Protein AF-A0A523J6B4-F1 (afdb_monomer_lite)

Structure (mmCIF, N/CA/C/O backbone):
data_AF-A0A523J6B4-F1
#
_entry.id   AF-A0A523J6B4-F1
#
loop_
_atom_site.group_PDB
_atom_site.id
_atom_site.type_symbol
_atom_site.label_atom_id
_atom_site.label_alt_id
_atom_site.label_comp_id
_atom_site.label_asym_id
_atom_site.label_entity_id
_atom_site.label_seq_id
_atom_site.pdbx_PDB_ins_code
_atom_site.Cartn_x
_atom_site.Cartn_y
_atom_site.Cartn_z
_atom_site.occupancy
_atom_site.B_iso_or_equiv
_atom_site.auth_seq_id
_atom_site.auth_comp_id
_atom_site.auth_asym_id
_atom_site.auth_atom_id
_atom_site.pdbx_PDB_model_num
ATOM 1 N N . MET A 1 1 ? 14.052 12.579 -17.302 1.00 56.44 1 MET A N 1
ATOM 2 C CA . MET A 1 1 ? 12.679 12.828 -16.801 1.00 56.44 1 MET A CA 1
ATOM 3 C C . MET A 1 1 ? 11.849 11.530 -16.696 1.00 56.44 1 MET A C 1
ATOM 5 O O . MET A 1 1 ? 10.714 11.502 -17.147 1.00 56.44 1 MET A O 1
ATOM 9 N N . ALA A 1 2 ? 12.355 10.450 -16.084 1.00 54.34 2 ALA A N 1
ATOM 10 C CA . ALA A 1 2 ? 11.596 9.186 -15.983 1.00 54.34 2 ALA A CA 1
ATOM 11 C C . ALA A 1 2 ? 10.504 9.216 -14.887 1.00 54.34 2 ALA A C 1
ATOM 13 O O . ALA A 1 2 ? 9.415 8.677 -15.066 1.00 54.34 2 ALA A O 1
ATOM 14 N N . LEU A 1 3 ? 10.748 9.932 -13.779 1.00 58.22 3 LEU A N 1
ATOM 15 C CA . LEU A 1 3 ? 9.777 10.080 -12.681 1.00 58.22 3 LEU A CA 1
ATOM 16 C C . LEU A 1 3 ? 8.508 10.841 -13.097 1.00 58.22 3 LEU A C 1
ATOM 18 O O . LEU A 1 3 ? 7.413 10.514 -12.646 1.00 58.22 3 LEU A O 1
ATOM 22 N N . LEU A 1 4 ? 8.634 11.831 -13.988 1.00 65.69 4 LEU A N 1
ATOM 23 C CA . LEU A 1 4 ? 7.489 12.608 -14.472 1.00 65.69 4 LEU A CA 1
ATOM 24 C C . LEU A 1 4 ? 6.590 11.781 -15.404 1.00 65.69 4 LEU A C 1
ATOM 26 O O . LEU A 1 4 ? 5.369 11.916 -15.325 1.00 65.69 4 LEU A O 1
ATOM 30 N N . ALA A 1 5 ? 7.172 10.888 -16.214 1.00 66.75 5 ALA A N 1
ATOM 31 C CA . ALA A 1 5 ? 6.434 10.015 -17.130 1.00 66.75 5 ALA A CA 1
ATOM 32 C C . ALA A 1 5 ? 5.564 8.980 -16.386 1.00 66.75 5 ALA A C 1
ATOM 34 O O . ALA A 1 5 ? 4.418 8.737 -16.765 1.00 66.75 5 ALA A O 1
ATOM 35 N N . SER A 1 6 ? 6.056 8.446 -15.261 1.00 73.12 6 SER A N 1
ATOM 36 C CA . SER A 1 6 ? 5.317 7.475 -14.433 1.00 73.12 6 SER A CA 1
ATOM 37 C C . SER A 1 6 ? 4.427 8.078 -13.346 1.00 73.12 6 SER A C 1
ATOM 39 O O . SER A 1 6 ? 3.645 7.348 -12.730 1.00 73.12 6 SER A O 1
ATOM 41 N N . ARG A 1 7 ? 4.479 9.398 -13.119 1.00 82.81 7 ARG A N 1
ATOM 42 C CA . ARG A 1 7 ? 3.754 10.064 -12.022 1.00 82.81 7 ARG A CA 1
ATOM 43 C C . ARG A 1 7 ? 2.262 9.740 -12.017 1.00 82.81 7 ARG A C 1
ATOM 45 O O . ARG A 1 7 ? 1.708 9.473 -10.958 1.00 82.81 7 ARG A O 1
ATOM 52 N N . ARG A 1 8 ? 1.611 9.727 -13.188 1.00 87.12 8 ARG A N 1
ATOM 53 C CA . ARG A 1 8 ? 0.169 9.435 -13.289 1.00 87.12 8 ARG A CA 1
ATOM 54 C C . ARG A 1 8 ? -0.155 8.003 -12.855 1.00 87.12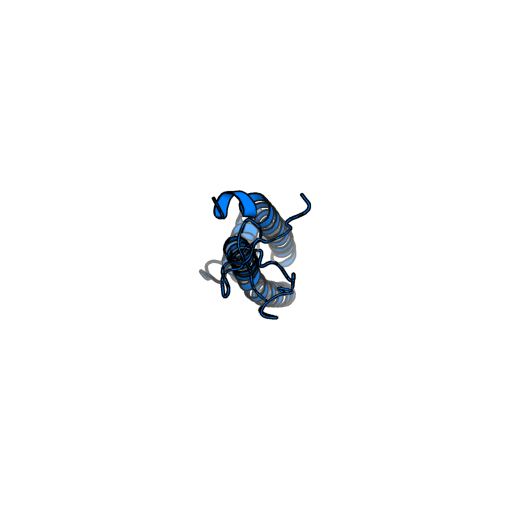 8 ARG A C 1
ATOM 56 O O . ARG A 1 8 ? -1.121 7.808 -12.130 1.00 87.12 8 ARG A O 1
ATOM 63 N N . LYS A 1 9 ? 0.650 7.019 -13.272 1.00 86.06 9 LYS A N 1
ATOM 64 C CA . LYS A 1 9 ? 0.442 5.598 -12.938 1.00 86.06 9 LYS A CA 1
ATOM 65 C C . LYS A 1 9 ? 0.594 5.368 -11.432 1.00 86.06 9 LYS A C 1
ATOM 67 O O . LYS A 1 9 ? -0.276 4.763 -10.817 1.00 86.06 9 LYS A O 1
ATOM 72 N N . ILE A 1 10 ? 1.656 5.923 -10.844 1.00 88.12 10 ILE A N 1
ATOM 73 C CA . ILE A 1 10 ?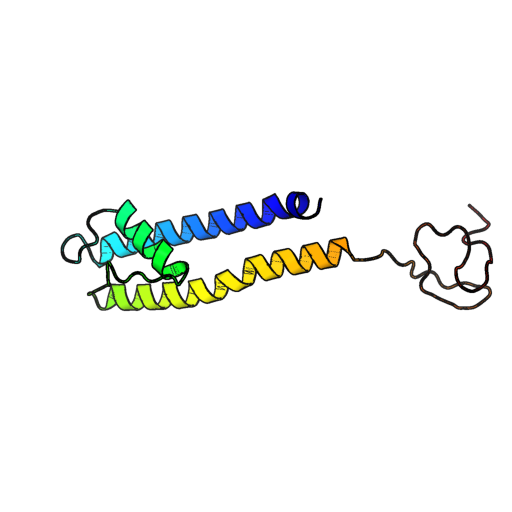 1.926 5.836 -9.402 1.00 88.12 10 ILE A CA 1
ATOM 74 C C . ILE A 1 10 ? 0.833 6.552 -8.604 1.00 88.12 10 ILE A C 1
ATOM 76 O O . ILE A 1 10 ? 0.334 6.006 -7.629 1.00 88.12 10 ILE A O 1
ATOM 80 N N . PHE A 1 11 ? 0.423 7.749 -9.030 1.00 90.50 11 PHE A N 1
ATOM 81 C CA . PHE A 1 11 ? -0.630 8.505 -8.354 1.00 90.50 11 PHE A CA 1
ATOM 82 C C . PHE A 1 11 ? -1.969 7.758 -8.347 1.00 90.50 11 PHE A C 1
ATOM 84 O O . PHE A 1 11 ? -2.594 7.650 -7.297 1.00 90.50 11 PHE A O 1
ATOM 91 N N . ILE A 1 12 ? -2.383 7.200 -9.492 1.00 91.62 12 ILE A N 1
ATOM 92 C CA . ILE A 1 12 ? -3.604 6.386 -9.581 1.00 91.62 12 ILE A CA 1
ATOM 93 C C . ILE A 1 12 ? -3.506 5.187 -8.635 1.00 91.62 12 ILE A C 1
ATOM 95 O O . ILE A 1 12 ? -4.424 4.961 -7.858 1.00 91.62 12 ILE A O 1
ATOM 99 N N . PHE A 1 13 ? -2.379 4.471 -8.646 1.00 91.00 13 PHE A N 1
ATOM 100 C CA . PHE A 1 13 ? -2.156 3.333 -7.758 1.00 91.00 13 PHE A CA 1
ATOM 101 C C . PHE A 1 13 ? -2.255 3.714 -6.272 1.00 91.00 13 PHE A C 1
ATOM 103 O O . PHE A 1 13 ? -2.981 3.065 -5.523 1.00 91.00 13 PHE A O 1
ATOM 110 N N . LEU A 1 14 ? -1.589 4.794 -5.847 1.00 90.81 14 LEU A N 1
ATOM 111 C CA . LEU A 1 14 ? -1.657 5.275 -4.463 1.00 90.81 14 LEU A CA 1
ATOM 112 C C . LEU A 1 14 ? -3.084 5.671 -4.064 1.00 90.81 14 LEU A C 1
ATOM 114 O O . LEU A 1 14 ? -3.501 5.394 -2.943 1.00 90.81 14 LEU A O 1
ATOM 118 N N . LEU A 1 15 ? -3.850 6.272 -4.977 1.00 93.44 15 LEU A N 1
ATOM 119 C CA . LEU A 1 15 ? -5.251 6.621 -4.742 1.00 93.44 15 LEU A CA 1
ATOM 120 C C . LEU A 1 15 ? -6.127 5.366 -4.606 1.00 93.44 15 LEU A C 1
ATOM 122 O O . LEU A 1 15 ? -6.965 5.293 -3.706 1.00 93.44 15 LEU A O 1
ATOM 126 N N . THR A 1 16 ? -5.913 4.346 -5.440 1.00 92.31 16 THR A N 1
ATOM 127 C CA . THR A 1 16 ? -6.598 3.049 -5.317 1.00 92.31 16 THR A CA 1
ATOM 128 C C . THR A 1 16 ? -6.287 2.376 -3.979 1.00 92.31 16 THR A C 1
ATOM 130 O O . THR A 1 16 ? -7.193 1.887 -3.312 1.00 92.31 16 THR A O 1
ATOM 133 N N . VAL A 1 17 ? -5.029 2.401 -3.539 1.00 92.44 17 VAL A N 1
ATOM 134 C CA . VAL A 1 17 ? -4.641 1.869 -2.224 1.00 92.44 17 VAL A CA 1
ATOM 135 C C . VAL A 1 17 ? -5.301 2.661 -1.097 1.00 92.44 17 VAL A C 1
ATOM 137 O O . VAL A 1 17 ? -5.885 2.069 -0.195 1.00 92.44 17 VAL A O 1
ATOM 140 N N . LEU A 1 18 ? -5.268 3.993 -1.160 1.00 93.69 18 LEU A N 1
ATOM 141 C CA . LEU A 1 18 ? -5.871 4.848 -0.140 1.00 93.69 18 LEU A CA 1
ATOM 142 C C . LEU A 1 18 ? -7.379 4.601 -0.010 1.00 93.69 18 LEU A C 1
ATOM 144 O O . LEU A 1 18 ? -7.881 4.439 1.097 1.00 93.69 18 LEU A O 1
ATOM 148 N N . THR A 1 19 ? -8.096 4.532 -1.132 1.00 94.94 19 THR A N 1
ATOM 149 C CA . THR A 1 19 ? -9.541 4.246 -1.139 1.00 94.94 19 THR A CA 1
ATOM 150 C C . THR A 1 19 ? -9.852 2.861 -0.576 1.00 94.94 19 THR A C 1
ATOM 152 O O . THR A 1 19 ? -10.754 2.737 0.250 1.00 94.94 19 THR A O 1
ATOM 155 N N . LEU A 1 20 ? -9.071 1.838 -0.937 1.00 94.00 20 LEU A N 1
ATOM 156 C CA . LEU A 1 20 ? -9.204 0.490 -0.382 1.00 94.00 20 LEU A CA 1
ATOM 157 C C . LEU A 1 20 ? -9.014 0.477 1.141 1.00 94.00 20 LEU A C 1
ATOM 159 O O . LEU A 1 20 ? -9.824 -0.101 1.863 1.00 94.00 20 LEU A O 1
ATOM 163 N N . VAL A 1 21 ? -7.970 1.140 1.639 1.00 94.31 21 VAL A N 1
ATOM 164 C CA . VAL A 1 21 ? -7.673 1.198 3.075 1.00 94.31 21 VAL A CA 1
ATOM 165 C C . VAL A 1 21 ? -8.740 1.981 3.841 1.00 94.31 21 VAL A C 1
ATOM 167 O O . VAL A 1 21 ? -9.105 1.581 4.944 1.00 94.31 21 VAL A O 1
ATOM 170 N N . VAL A 1 22 ? -9.293 3.048 3.256 1.00 95.56 22 VAL A N 1
ATOM 171 C CA . VAL A 1 22 ? -10.428 3.774 3.844 1.00 95.56 22 VAL A CA 1
ATOM 172 C C . VAL A 1 22 ? -11.640 2.855 3.986 1.00 95.56 22 VAL A C 1
ATOM 174 O O . VAL A 1 22 ? -12.209 2.779 5.070 1.00 95.56 22 VAL A O 1
ATOM 177 N N . ILE A 1 23 ? -11.993 2.102 2.939 1.00 95.62 23 ILE A N 1
ATOM 178 C CA . ILE A 1 23 ? -13.120 1.156 2.972 1.00 95.62 23 ILE A CA 1
ATOM 179 C C . ILE A 1 23 ? -12.904 0.084 4.050 1.00 95.62 23 ILE A C 1
ATOM 181 O O . ILE A 1 23 ? -13.801 -0.171 4.853 1.00 95.62 23 ILE A O 1
ATOM 185 N N . LEU A 1 24 ? -11.714 -0.521 4.103 1.00 94.06 24 LEU A N 1
ATOM 186 C CA . LEU A 1 24 ? -11.389 -1.572 5.073 1.00 94.06 24 LEU A CA 1
ATOM 187 C C . LEU A 1 24 ? -11.334 -1.034 6.511 1.00 94.06 24 LEU A C 1
ATOM 189 O O . LEU A 1 24 ? -11.822 -1.689 7.428 1.00 94.06 24 LEU A O 1
ATOM 193 N N . GLY A 1 25 ? -10.806 0.174 6.715 1.00 93.88 25 GLY A N 1
ATOM 194 C CA . GLY A 1 25 ? -10.810 0.850 8.012 1.00 93.88 25 GLY A CA 1
ATOM 195 C C . GLY A 1 25 ? -12.218 1.213 8.486 1.00 93.88 25 GLY A C 1
ATOM 196 O O . GLY A 1 25 ? -12.546 1.002 9.651 1.00 93.88 25 GLY A O 1
ATOM 197 N N . SER A 1 26 ? -13.084 1.691 7.588 1.00 94.25 26 SER A N 1
ATOM 198 C CA . SER A 1 26 ? -14.502 1.919 7.888 1.00 94.25 26 SER A CA 1
ATOM 199 C C . SER A 1 26 ? -15.242 0.618 8.208 1.00 94.25 26 SER A C 1
ATOM 201 O O . SER A 1 26 ? -16.060 0.599 9.122 1.00 94.25 26 SER A O 1
ATOM 203 N N . LEU A 1 27 ? -14.942 -0.479 7.508 1.00 94.25 27 LEU A N 1
ATOM 204 C CA . LEU A 1 27 ? -15.513 -1.792 7.817 1.00 94.25 27 LEU A CA 1
ATOM 205 C C . LEU A 1 27 ? -15.086 -2.273 9.211 1.00 94.25 27 LEU A C 1
ATOM 207 O O . LEU A 1 27 ? -15.915 -2.765 9.969 1.00 94.25 27 LEU A O 1
ATOM 211 N N . MET A 1 28 ? -13.817 -2.077 9.575 1.00 93.69 28 MET A N 1
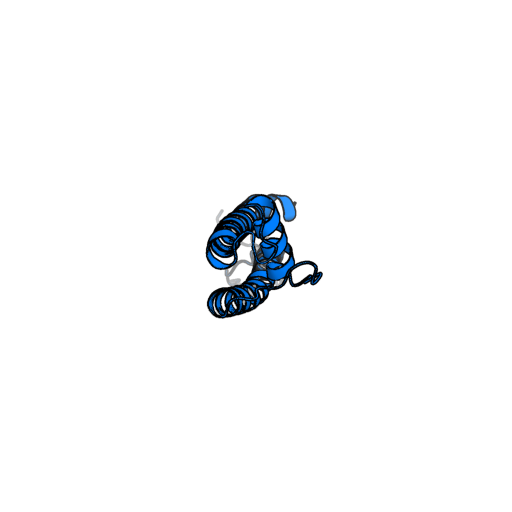ATOM 212 C CA . MET A 1 28 ? -13.306 -2.416 10.906 1.00 93.69 28 MET A CA 1
ATOM 213 C C . MET A 1 28 ? -13.964 -1.610 12.022 1.00 93.69 28 MET A C 1
ATOM 215 O O . MET A 1 28 ? -14.292 -2.184 13.055 1.00 93.69 28 MET A O 1
ATOM 219 N N . TYR A 1 29 ? -14.227 -0.321 11.796 1.00 94.00 29 TYR A N 1
ATOM 220 C CA . TYR A 1 29 ? -15.009 0.495 12.727 1.00 94.00 29 TYR A CA 1
ATOM 221 C C . TYR A 1 29 ? -16.387 -0.123 13.009 1.00 94.00 29 TYR A C 1
ATOM 223 O O . TYR A 1 29 ? -16.811 -0.174 14.157 1.00 94.00 29 TYR A O 1
ATOM 231 N N . LEU A 1 30 ? -17.065 -0.643 11.979 1.00 92.06 30 LEU A N 1
ATOM 232 C CA . LEU A 1 30 ? -18.387 -1.261 12.127 1.00 92.06 30 LEU A CA 1
ATOM 233 C C . LEU A 1 30 ? -18.346 -2.641 12.797 1.00 92.06 30 LEU A C 1
ATOM 235 O O . LEU A 1 30 ? -19.286 -2.999 13.499 1.00 92.06 30 LEU A O 1
ATOM 239 N N . VAL A 1 31 ? -17.295 -3.428 12.551 1.00 92.62 31 VAL A N 1
ATOM 240 C CA . VAL A 1 31 ? -17.174 -4.802 13.068 1.00 92.62 31 VAL A CA 1
ATOM 241 C C . VAL A 1 31 ? -16.677 -4.831 14.513 1.00 92.62 31 VAL A C 1
ATOM 243 O O . VAL A 1 31 ? -17.173 -5.625 15.306 1.00 92.62 31 VAL A O 1
ATOM 246 N N . GLU A 1 32 ? -15.695 -3.996 14.855 1.00 92.12 32 GLU A N 1
ATOM 247 C CA . GLU A 1 32 ? -15.111 -3.947 16.201 1.00 92.12 32 GLU A CA 1
ATOM 248 C C . GLU A 1 32 ? -15.830 -2.945 17.112 1.00 92.12 32 GLU A C 1
ATOM 250 O O . GLU A 1 32 ? -16.012 -3.224 18.295 1.00 92.12 32 GLU A O 1
ATOM 255 N N . GLY A 1 33 ? -16.256 -1.796 16.579 1.00 86.50 33 GLY A N 1
ATOM 256 C CA . GLY A 1 33 ? -16.939 -0.752 17.342 1.00 86.50 33 GLY A CA 1
ATOM 257 C C . GLY A 1 33 ? -16.081 -0.056 18.409 1.00 86.50 33 GLY A C 1
ATOM 258 O O . GLY A 1 33 ? -14.891 -0.327 18.598 1.00 86.50 33 GLY A O 1
ATOM 259 N N . GLU A 1 34 ? -16.722 0.857 19.142 1.00 84.19 34 GLU A N 1
ATOM 260 C CA . GLU A 1 34 ? -16.096 1.634 20.223 1.00 84.19 34 GLU A CA 1
ATOM 261 C C . GLU A 1 34 ? -15.584 0.759 21.374 1.00 84.19 34 GLU A C 1
ATOM 263 O O . GLU A 1 34 ? -14.534 1.061 21.943 1.00 84.19 34 GLU A O 1
ATOM 268 N N . GLU A 1 35 ? -16.274 -0.346 21.678 1.00 81.19 35 GLU A N 1
ATOM 269 C CA . GLU A 1 35 ? -15.933 -1.249 22.789 1.00 81.19 35 GLU A CA 1
ATOM 270 C C . GLU A 1 35 ? -14.531 -1.861 22.655 1.00 81.19 35 GLU A C 1
ATOM 272 O O . GLU A 1 35 ? -13.873 -2.136 23.656 1.00 81.19 35 GLU A O 1
ATOM 277 N N . ASN A 1 36 ? -14.041 -2.014 21.422 1.00 83.00 36 ASN A N 1
ATOM 278 C CA . ASN A 1 36 ? -12.733 -2.596 21.118 1.00 83.00 36 ASN A CA 1
ATOM 279 C C . ASN A 1 36 ? -11.674 -1.539 20.745 1.00 83.00 36 ASN A C 1
ATOM 281 O O . ASN A 1 36 ? -10.622 -1.864 20.192 1.00 83.00 36 ASN A O 1
ATOM 285 N N . GLY A 1 37 ? -11.930 -0.258 21.039 1.00 81.25 37 GLY A N 1
ATOM 286 C CA . GLY A 1 37 ? -10.977 0.838 20.829 1.00 81.25 37 GLY A CA 1
ATOM 287 C C . GLY A 1 37 ? -10.964 1.427 19.415 1.00 81.25 37 GLY A C 1
ATOM 288 O O . GLY A 1 37 ? -10.124 2.282 19.117 1.00 81.25 37 GLY A O 1
ATOM 289 N N . PHE A 1 38 ? -11.896 1.018 18.549 1.00 89.81 38 PHE A N 1
ATOM 290 C CA . PHE A 1 38 ? -12.128 1.619 17.236 1.00 89.81 38 PHE A CA 1
ATOM 291 C C . PHE A 1 38 ? -13.170 2.736 17.381 1.00 89.81 38 PHE A C 1
ATOM 293 O O . PHE A 1 38 ? -14.320 2.584 16.988 1.00 89.81 38 PHE A O 1
ATOM 300 N N . THR A 1 39 ? -12.789 3.866 17.992 1.00 88.19 39 THR A N 1
ATOM 301 C CA . THR A 1 39 ? -13.771 4.879 18.431 1.00 88.19 39 THR A CA 1
ATOM 302 C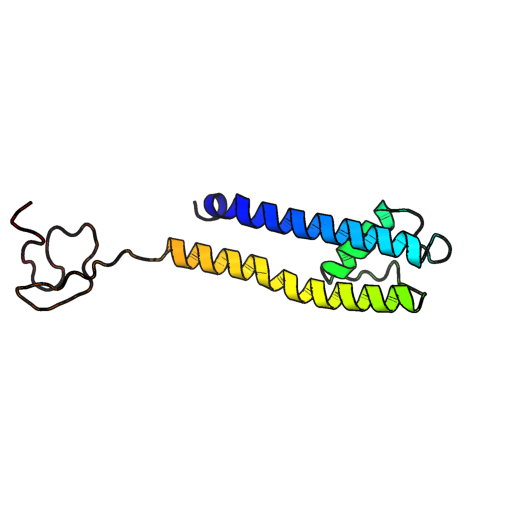 C . THR A 1 39 ? -14.232 5.836 17.342 1.00 88.19 39 THR A C 1
ATOM 304 O O . THR A 1 39 ? -15.254 6.500 17.465 1.00 88.19 39 THR A O 1
ATOM 307 N N . SER A 1 40 ? -13.501 5.915 16.235 1.00 91.38 40 SER A N 1
ATOM 308 C CA . SER A 1 40 ? -13.888 6.755 15.107 1.00 91.38 40 SER A CA 1
ATOM 309 C C . SER A 1 40 ? -13.395 6.182 13.785 1.00 91.38 40 SER A C 1
ATOM 311 O O . SER A 1 40 ? -12.399 5.447 13.729 1.00 91.38 40 SER A O 1
ATOM 313 N N . ILE A 1 41 ? -14.066 6.557 12.692 1.00 91.75 41 ILE A N 1
ATOM 314 C CA . ILE A 1 41 ? -13.668 6.156 11.337 1.00 91.75 41 ILE A CA 1
ATOM 315 C C . ILE 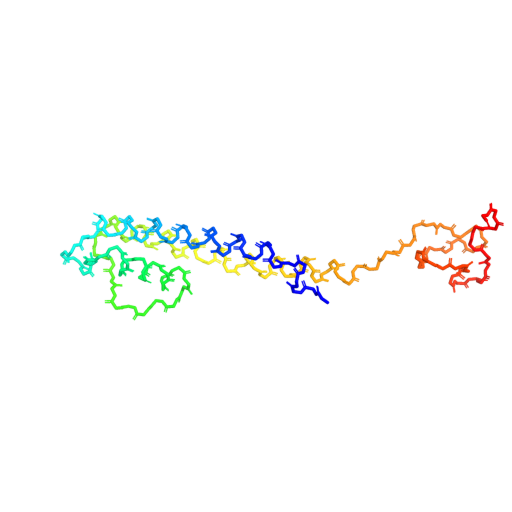A 1 41 ? -12.215 6.570 11.040 1.00 91.75 41 ILE A C 1
ATOM 317 O O . ILE A 1 41 ? -11.444 5.698 10.643 1.00 91.75 41 ILE A O 1
ATOM 321 N N . PRO A 1 42 ? -11.768 7.824 11.279 1.00 92.81 42 PRO A N 1
ATOM 322 C CA . PRO A 1 42 ? -10.389 8.221 10.978 1.00 92.81 42 PRO A CA 1
ATOM 323 C C . PRO A 1 42 ? -9.343 7.405 11.744 1.00 92.81 42 PRO A C 1
ATOM 325 O O . PRO A 1 42 ? -8.302 7.053 11.192 1.00 92.81 42 PRO A O 1
ATOM 328 N N . GLN A 1 43 ? -9.625 7.056 12.999 1.00 92.44 43 GLN A N 1
ATOM 329 C CA . GLN A 1 43 ? -8.720 6.252 13.816 1.00 92.44 43 GLN A CA 1
ATOM 330 C C . GLN A 1 43 ? -8.648 4.793 13.336 1.00 92.44 43 GLN A C 1
ATOM 332 O O . GLN A 1 43 ? -7.579 4.183 13.350 1.00 92.44 43 GLN A O 1
ATOM 337 N N . SER A 1 44 ? -9.771 4.250 12.866 1.00 93.94 44 SER A N 1
ATOM 338 C CA . SER A 1 44 ? -9.854 2.903 12.286 1.00 93.94 44 SER A CA 1
ATOM 339 C C . SER A 1 44 ? -9.147 2.832 10.930 1.00 93.94 44 SER A C 1
ATOM 341 O O . SER A 1 44 ? -8.439 1.870 10.635 1.00 93.94 44 SER A O 1
ATOM 343 N N . VAL A 1 45 ? -9.261 3.894 10.126 1.00 94.75 45 VAL A N 1
ATOM 344 C CA . VAL A 1 45 ? -8.500 4.062 8.881 1.00 94.75 45 VAL A CA 1
ATOM 345 C C . VAL A 1 45 ? -7.004 4.171 9.165 1.00 94.75 45 VAL A C 1
ATOM 347 O O . VAL A 1 45 ? -6.222 3.521 8.480 1.00 94.75 45 VAL A O 1
ATOM 350 N N . TYR A 1 46 ? -6.587 4.914 10.195 1.00 94.31 46 TYR A N 1
ATOM 351 C CA . TYR A 1 46 ? -5.182 4.961 10.613 1.00 94.31 46 TYR A CA 1
ATOM 352 C C . TYR A 1 46 ? -4.638 3.563 10.943 1.00 94.31 46 TYR A C 1
ATOM 354 O O . TYR A 1 46 ? -3.589 3.175 10.427 1.00 94.31 46 TYR A O 1
ATOM 362 N N . TRP A 1 47 ? -5.381 2.774 11.724 1.00 94.81 47 TRP A N 1
ATOM 363 C CA . TRP A 1 47 ? -5.014 1.385 12.009 1.00 94.81 47 TRP A CA 1
ATOM 364 C C . TRP A 1 47 ? -4.905 0.542 10.728 1.00 94.81 47 TRP A C 1
ATOM 366 O O . TRP A 1 47 ? -3.943 -0.214 10.556 1.00 94.81 47 TRP A O 1
ATOM 376 N N . ALA A 1 48 ? -5.847 0.705 9.795 1.00 94.38 48 ALA A N 1
ATOM 377 C CA . ALA A 1 48 ? -5.830 -0.010 8.526 1.00 94.38 48 ALA A CA 1
ATOM 378 C C . ALA A 1 48 ? -4.609 0.379 7.673 1.00 94.38 48 ALA A C 1
ATOM 380 O O . ALA A 1 48 ? -3.978 -0.506 7.105 1.00 94.38 48 ALA A O 1
ATOM 381 N N . ILE A 1 49 ? -4.212 1.660 7.643 1.00 93.94 49 ILE A N 1
ATOM 382 C CA . ILE A 1 49 ? -2.992 2.131 6.959 1.00 93.94 49 ILE A CA 1
ATOM 383 C C . ILE A 1 49 ? -1.752 1.469 7.563 1.00 93.94 49 ILE A C 1
ATOM 385 O O . ILE A 1 49 ? -0.933 0.918 6.831 1.00 93.94 49 ILE A O 1
ATOM 389 N N . VAL A 1 50 ? -1.612 1.495 8.888 1.00 93.81 50 VAL A N 1
ATOM 390 C CA . VAL A 1 50 ? -0.450 0.939 9.605 1.00 93.81 50 VAL A CA 1
ATOM 391 C C . VAL A 1 50 ? -0.341 -0.574 9.402 1.00 93.81 50 VAL A C 1
ATOM 393 O O . VAL A 1 50 ? 0.757 -1.103 9.231 1.00 93.81 50 VAL A O 1
ATOM 396 N N . THR A 1 51 ? -1.475 -1.271 9.379 1.00 93.38 51 THR A N 1
ATOM 397 C CA . THR A 1 51 ? -1.530 -2.724 9.159 1.00 93.38 51 THR A CA 1
ATOM 398 C C . THR A 1 51 ? -1.230 -3.075 7.704 1.00 93.38 51 THR A C 1
ATOM 400 O O . THR A 1 51 ? -0.415 -3.951 7.426 1.00 93.38 51 THR A O 1
ATOM 403 N N . PHE A 1 52 ? -1.839 -2.356 6.762 1.00 93.06 52 PHE A N 1
ATOM 404 C CA . PHE A 1 52 ? -1.662 -2.566 5.327 1.00 93.06 52 PHE A CA 1
ATOM 405 C C . PHE A 1 52 ? -0.233 -2.266 4.862 1.00 93.06 52 PHE A C 1
ATOM 407 O O . PHE A 1 52 ? 0.312 -2.969 4.016 1.00 93.06 52 PHE A O 1
ATOM 414 N N . THR A 1 53 ? 0.396 -1.238 5.438 1.00 90.88 53 THR A N 1
ATOM 415 C CA . THR A 1 53 ? 1.806 -0.894 5.187 1.00 90.88 53 THR A CA 1
ATOM 416 C C . THR A 1 53 ? 2.784 -1.785 5.952 1.00 90.88 53 THR A C 1
ATOM 418 O O . THR A 1 53 ? 3.988 -1.555 5.888 1.00 90.88 53 THR A O 1
ATOM 421 N N . THR A 1 54 ? 2.298 -2.819 6.648 1.00 91.06 54 THR A N 1
ATOM 422 C CA . THR A 1 54 ? 3.091 -3.784 7.431 1.00 91.06 54 THR A CA 1
ATOM 423 C C . THR A 1 54 ? 3.882 -3.175 8.597 1.00 91.06 54 THR A C 1
ATOM 425 O O . THR A 1 54 ? 4.745 -3.837 9.161 1.00 91.06 54 THR A O 1
ATOM 428 N N . VAL A 1 55 ? 3.577 -1.933 8.997 1.00 93.00 55 VAL A N 1
ATOM 429 C CA . VAL A 1 55 ? 4.234 -1.260 10.131 1.00 93.00 55 VAL A CA 1
ATOM 430 C C . VAL A 1 55 ? 3.787 -1.872 11.457 1.00 93.00 55 VAL A C 1
ATOM 432 O O . VAL A 1 55 ? 4.620 -2.179 12.301 1.00 93.00 55 VAL A O 1
ATOM 435 N N . GLY A 1 56 ? 2.474 -2.059 11.635 1.00 91.44 56 GLY A N 1
ATOM 436 C CA . GLY A 1 56 ? 1.910 -2.822 12.752 1.00 91.44 56 GLY A CA 1
ATOM 437 C C . GLY A 1 56 ? 2.306 -2.338 14.153 1.00 91.44 56 GLY A C 1
ATOM 438 O O . GLY A 1 56 ? 2.777 -3.141 14.950 1.00 91.44 56 GLY A O 1
ATOM 439 N N . TYR A 1 57 ? 2.085 -1.059 14.488 1.00 91.88 57 TYR A N 1
ATOM 440 C CA . TYR A 1 57 ? 2.448 -0.499 15.805 1.00 91.88 57 TYR A CA 1
ATOM 441 C C . TYR A 1 57 ? 1.863 -1.252 17.011 1.00 91.88 57 TYR A C 1
ATOM 443 O O . TYR A 1 57 ? 2.424 -1.180 18.101 1.00 91.88 57 TYR A O 1
ATOM 451 N N . GLY A 1 58 ? 0.735 -1.946 16.830 1.00 88.31 58 GLY A N 1
ATOM 452 C CA . GLY A 1 58 ? 0.083 -2.706 17.897 1.00 88.31 58 GLY A CA 1
ATOM 453 C C . GLY A 1 58 ? -0.672 -1.840 18.908 1.00 88.31 58 GLY A C 1
ATOM 454 O O . GLY A 1 58 ? -1.033 -2.335 19.970 1.00 88.31 58 GLY A O 1
ATOM 455 N N . ASP A 1 59 ? -0.942 -0.569 18.588 1.00 87.12 59 ASP A N 1
ATOM 456 C CA . ASP A 1 59 ? -1.748 0.327 19.426 1.00 87.12 59 ASP A CA 1
ATOM 457 C C . ASP A 1 59 ? -3.215 -0.121 19.512 1.00 87.12 59 ASP A C 1
ATOM 459 O O . ASP A 1 59 ? -3.888 0.133 20.509 1.00 87.12 59 ASP A O 1
ATOM 463 N N . LYS A 1 60 ? -3.705 -0.798 18.466 1.00 86.81 60 LYS A N 1
ATOM 464 C CA . LYS A 1 60 ? -5.028 -1.427 18.409 1.00 86.81 60 LYS A CA 1
ATOM 465 C C . LYS A 1 60 ? -4.944 -2.775 17.730 1.00 86.81 60 LYS A C 1
ATOM 467 O O . LYS A 1 60 ? -4.199 -2.963 16.766 1.00 86.81 60 LYS A O 1
ATOM 472 N N . LEU A 1 61 ? -5.749 -3.704 18.224 1.00 89.94 61 LEU A N 1
ATOM 473 C CA . LEU A 1 61 ? -5.805 -5.075 17.747 1.00 89.94 61 LEU A CA 1
ATOM 474 C C . LEU A 1 61 ? -7.274 -5.501 17.662 1.00 89.94 61 LEU A C 1
ATOM 476 O O . LEU A 1 61 ? -8.008 -5.275 18.625 1.00 89.94 61 LEU A O 1
ATOM 480 N N . PRO A 1 62 ? -7.702 -6.117 16.548 1.00 91.25 62 PRO A N 1
ATOM 481 C CA . PRO A 1 62 ? -9.050 -6.650 16.420 1.00 91.25 62 PRO A CA 1
ATOM 482 C C . PRO A 1 62 ? -9.288 -7.762 17.443 1.00 91.25 62 PRO A C 1
ATOM 484 O O . PRO A 1 62 ? -8.523 -8.735 17.531 1.00 91.25 62 PRO A O 1
ATOM 487 N N . GLN A 1 63 ? -10.357 -7.630 18.217 1.00 91.38 63 GLN A N 1
ATOM 488 C CA . GLN A 1 63 ? -10.726 -8.598 19.243 1.00 91.38 63 GLN A CA 1
ATOM 489 C C . GLN A 1 63 ? -11.767 -9.585 18.732 1.00 91.38 63 GLN A C 1
ATOM 491 O O . GLN A 1 63 ? -11.747 -10.756 19.122 1.00 91.38 63 GLN A O 1
ATOM 496 N N . THR A 1 64 ? -12.631 -9.153 17.814 1.00 93.94 64 THR A N 1
ATOM 497 C CA . THR A 1 64 ? -13.683 -10.003 17.263 1.00 93.94 64 THR A CA 1
ATOM 498 C C . THR A 1 64 ? -13.114 -11.052 16.306 1.00 93.94 64 THR A C 1
ATOM 500 O O . THR A 1 64 ? -12.132 -10.830 15.594 1.00 93.94 64 THR A O 1
ATOM 503 N N . ALA A 1 65 ? -13.756 -12.223 16.243 1.00 93.44 65 ALA A N 1
ATOM 504 C CA . ALA A 1 65 ? -13.356 -13.275 15.306 1.00 93.44 65 ALA A CA 1
ATOM 505 C C . ALA A 1 65 ? -13.429 -12.795 13.843 1.00 93.44 65 ALA A C 1
ATOM 507 O O . ALA A 1 65 ? -12.528 -13.066 13.052 1.00 93.44 65 ALA A O 1
ATOM 508 N N . ILE A 1 66 ? -14.472 -12.031 13.503 1.00 93.81 66 ILE A N 1
ATOM 509 C CA . ILE A 1 66 ? -14.674 -11.477 12.160 1.00 93.81 66 ILE A CA 1
ATOM 510 C C . ILE A 1 66 ? -13.613 -10.411 11.854 1.00 93.81 66 ILE A C 1
ATOM 512 O O . ILE A 1 66 ? -12.999 -10.453 10.789 1.00 93.81 66 ILE A O 1
ATOM 516 N N . GLY A 1 67 ? -13.332 -9.503 12.793 1.00 93.56 67 GLY A N 1
ATOM 517 C CA . GLY A 1 67 ? -12.303 -8.475 12.634 1.00 93.56 67 GLY A CA 1
ATOM 518 C C . GLY A 1 67 ? -10.906 -9.065 12.461 1.00 93.56 67 GLY A C 1
ATOM 519 O O . GLY A 1 67 ? -10.133 -8.593 11.630 1.00 93.56 67 GLY A O 1
ATOM 520 N N . ARG A 1 68 ? -10.593 -10.166 13.155 1.00 94.62 68 ARG A N 1
ATOM 521 C CA . ARG A 1 68 ? -9.332 -10.904 12.965 1.00 94.62 68 ARG A CA 1
ATOM 522 C C . ARG A 1 68 ? -9.218 -11.519 11.572 1.00 94.62 68 ARG A C 1
ATOM 524 O O . ARG A 1 68 ? -8.158 -11.413 10.964 1.00 94.62 68 ARG A O 1
ATOM 531 N N . ILE A 1 69 ? -10.298 -12.096 11.039 1.00 95.38 69 ILE A N 1
ATOM 532 C CA . ILE A 1 69 ? -10.326 -12.615 9.661 1.00 95.38 69 ILE A CA 1
ATOM 533 C C . ILE A 1 69 ? -10.076 -11.480 8.660 1.00 95.38 69 ILE A C 1
ATOM 535 O O . ILE A 1 69 ? -9.225 -11.608 7.779 1.00 95.38 69 ILE A O 1
ATOM 539 N N . ILE A 1 70 ? -10.770 -10.347 8.815 1.00 93.75 70 ILE A N 1
ATOM 540 C CA . ILE A 1 70 ? -10.586 -9.165 7.961 1.00 93.75 70 ILE A CA 1
ATOM 541 C C . ILE A 1 70 ? -9.139 -8.666 8.042 1.00 93.75 70 ILE A C 1
ATOM 543 O O . ILE A 1 70 ? -8.514 -8.419 7.012 1.00 93.75 70 ILE A O 1
ATOM 547 N N . ALA A 1 71 ? -8.574 -8.579 9.245 1.00 93.19 71 ALA A N 1
ATOM 548 C CA . ALA A 1 71 ? -7.191 -8.170 9.450 1.00 93.19 71 ALA A CA 1
ATOM 549 C C . ALA A 1 71 ? -6.192 -9.099 8.748 1.00 93.19 71 ALA A C 1
ATOM 551 O O . ALA A 1 71 ? -5.256 -8.616 8.111 1.00 93.19 71 ALA A O 1
ATOM 552 N N . SER A 1 72 ? -6.399 -10.419 8.796 1.00 93.62 72 SER A N 1
ATOM 553 C CA . SER A 1 72 ? -5.566 -11.373 8.055 1.00 93.62 72 SER A CA 1
ATOM 554 C C . SER A 1 72 ? -5.618 -11.131 6.544 1.00 93.62 72 SER A C 1
ATOM 556 O O . SER A 1 72 ? -4.573 -11.136 5.893 1.00 93.62 72 SER A O 1
ATOM 558 N N . PHE A 1 73 ? -6.796 -10.842 5.981 1.00 93.50 73 PHE A N 1
ATOM 559 C CA . PHE A 1 73 ? -6.906 -10.469 4.568 1.00 93.50 73 PHE A CA 1
ATOM 560 C C . PHE A 1 73 ? -6.179 -9.157 4.253 1.00 93.50 73 PHE A C 1
ATOM 562 O O . PHE A 1 73 ? -5.455 -9.098 3.259 1.00 93.50 73 PHE A O 1
ATOM 569 N N . ILE A 1 74 ? -6.307 -8.132 5.107 1.00 92.94 74 ILE A N 1
ATOM 570 C CA . ILE A 1 74 ? -5.588 -6.854 4.957 1.00 92.94 74 ILE A CA 1
ATOM 571 C C . ILE A 1 74 ? -4.076 -7.096 4.869 1.00 92.94 74 ILE A C 1
ATOM 573 O O . ILE A 1 74 ? -3.422 -6.540 3.988 1.00 92.94 74 ILE A O 1
ATOM 577 N N . MET A 1 75 ? -3.527 -7.955 5.733 1.00 92.31 75 MET A N 1
ATOM 578 C CA . MET A 1 75 ? -2.097 -8.280 5.740 1.00 92.31 75 MET A CA 1
ATOM 579 C C . MET A 1 75 ? -1.644 -8.957 4.434 1.00 92.31 75 MET A C 1
ATOM 581 O O . MET A 1 75 ? -0.634 -8.561 3.854 1.00 92.31 75 MET A O 1
ATOM 585 N N . ILE A 1 76 ? -2.404 -9.935 3.926 1.00 92.69 76 ILE A N 1
ATOM 586 C CA . ILE A 1 76 ? -2.085 -10.643 2.669 1.00 92.69 76 ILE A CA 1
ATOM 587 C C . ILE A 1 76 ? -2.130 -9.689 1.463 1.00 92.69 76 ILE A C 1
ATOM 589 O O . ILE A 1 76 ? -1.257 -9.719 0.587 1.00 92.69 76 ILE A O 1
ATOM 593 N N . ILE A 1 77 ? -3.139 -8.815 1.421 1.00 91.25 77 ILE A N 1
ATOM 594 C CA . ILE A 1 77 ? -3.292 -7.818 0.358 1.00 91.25 77 ILE A CA 1
ATOM 595 C C . ILE A 1 77 ? -2.148 -6.796 0.413 1.00 91.25 77 ILE A C 1
ATOM 597 O O . ILE A 1 77 ? -1.575 -6.472 -0.629 1.00 91.25 77 ILE A O 1
ATOM 601 N N . GLY A 1 78 ? -1.776 -6.333 1.612 1.00 88.88 78 GLY A N 1
ATOM 602 C CA . GLY A 1 78 ? -0.672 -5.394 1.819 1.00 88.88 78 GLY A CA 1
ATOM 603 C C . GLY A 1 78 ? 0.640 -5.894 1.209 1.00 88.88 78 GLY A C 1
ATOM 604 O O . GLY A 1 78 ? 1.259 -5.188 0.411 1.00 88.88 78 GLY A O 1
ATOM 605 N N . TYR A 1 79 ? 1.006 -7.154 1.470 1.00 87.81 79 TYR A N 1
ATOM 606 C CA . TYR A 1 79 ? 2.193 -7.780 0.870 1.00 87.81 79 TYR A CA 1
ATOM 607 C C . TYR A 1 79 ? 2.166 -7.787 -0.662 1.00 87.81 79 TYR A C 1
ATOM 609 O O . TYR A 1 79 ? 3.171 -7.481 -1.306 1.00 87.81 79 TYR A O 1
ATOM 617 N N . SER A 1 80 ? 1.013 -8.101 -1.253 1.00 86.00 80 SER A N 1
ATOM 618 C CA . SER A 1 80 ? 0.857 -8.171 -2.712 1.00 86.00 80 SER A CA 1
ATOM 619 C C . SER A 1 80 ? 1.025 -6.798 -3.372 1.00 86.00 80 SER A C 1
ATOM 621 O O . SER A 1 80 ? 1.561 -6.677 -4.473 1.00 86.00 80 SER A O 1
ATOM 623 N N . ILE A 1 81 ? 0.593 -5.742 -2.683 1.00 86.00 81 ILE A N 1
ATOM 624 C CA . ILE A 1 81 ? 0.579 -4.376 -3.204 1.00 86.00 81 ILE A CA 1
ATOM 625 C C . ILE A 1 81 ? 1.964 -3.718 -3.135 1.00 86.00 81 ILE A C 1
ATOM 627 O O . ILE A 1 81 ? 2.289 -2.928 -4.021 1.00 86.00 81 ILE A O 1
ATOM 631 N N . ILE A 1 82 ? 2.833 -4.096 -2.188 1.00 82.94 82 ILE A N 1
ATOM 632 C CA . ILE A 1 82 ? 4.218 -3.582 -2.105 1.00 82.94 82 ILE A CA 1
ATOM 633 C C . ILE A 1 82 ? 5.043 -3.914 -3.366 1.00 82.94 82 ILE A C 1
ATOM 635 O O . ILE A 1 82 ? 5.908 -3.132 -3.762 1.00 82.94 82 ILE A O 1
ATOM 639 N N . ALA A 1 83 ? 4.760 -5.026 -4.052 1.00 85.31 83 ALA A N 1
ATOM 640 C CA . ALA A 1 83 ? 5.466 -5.405 -5.280 1.00 85.31 83 ALA A CA 1
ATOM 641 C C . ALA A 1 83 ? 5.110 -4.521 -6.494 1.00 85.31 83 ALA A C 1
ATOM 643 O O . ALA A 1 83 ? 5.896 -4.397 -7.439 1.00 85.31 83 ALA A O 1
ATOM 644 N N . MET A 1 84 ? 3.932 -3.891 -6.487 1.00 86.62 84 MET A N 1
ATOM 645 C CA . MET A 1 84 ? 3.386 -3.220 -7.666 1.00 86.62 84 MET A CA 1
ATOM 646 C C . MET A 1 84 ? 4.122 -1.918 -8.045 1.00 86.62 84 MET A C 1
ATOM 648 O O . MET A 1 84 ? 4.434 -1.759 -9.229 1.00 86.62 84 MET A O 1
ATOM 652 N N . PRO A 1 85 ? 4.475 -1.007 -7.107 1.00 83.88 85 PRO A N 1
ATOM 653 C CA . PRO A 1 85 ? 5.292 0.166 -7.410 1.00 83.88 85 PRO A CA 1
ATOM 654 C C . PRO A 1 85 ? 6.616 -0.221 -8.052 1.00 83.88 85 PRO A C 1
ATOM 656 O O . PRO A 1 85 ? 6.960 0.321 -9.099 1.00 83.88 85 PRO A O 1
ATOM 659 N N . THR A 1 86 ? 7.317 -1.198 -7.467 1.00 87.12 86 THR A N 1
ATOM 660 C CA . THR A 1 86 ? 8.590 -1.707 -7.988 1.00 87.12 86 THR A CA 1
ATOM 661 C C . THR A 1 86 ? 8.427 -2.185 -9.425 1.00 87.12 86 THR A C 1
ATOM 663 O O . THR A 1 86 ? 9.189 -1.759 -10.285 1.00 87.12 86 THR A O 1
ATOM 666 N N . GLY A 1 87 ? 7.380 -2.962 -9.725 1.00 87.31 87 GLY A N 1
ATOM 667 C CA . GLY A 1 87 ? 7.081 -3.399 -11.091 1.00 87.31 87 GLY A CA 1
ATOM 668 C C . GLY A 1 87 ? 6.841 -2.242 -12.069 1.00 87.31 87 GLY A C 1
ATOM 669 O O . GLY A 1 87 ? 7.407 -2.234 -13.163 1.00 87.31 87 GLY A O 1
ATOM 670 N N . ILE A 1 88 ? 6.057 -1.230 -11.673 1.00 86.88 88 ILE A N 1
ATOM 671 C CA . ILE A 1 88 ? 5.814 -0.030 -12.495 1.00 86.88 88 ILE A CA 1
ATOM 672 C C . ILE A 1 88 ? 7.132 0.704 -12.772 1.00 86.88 88 ILE A C 1
ATOM 674 O O . ILE A 1 88 ? 7.406 1.063 -13.919 1.00 86.88 88 ILE A O 1
ATOM 678 N N . PHE A 1 89 ? 7.959 0.898 -11.740 1.00 86.19 89 PHE A N 1
ATOM 679 C CA . PHE A 1 89 ? 9.265 1.536 -11.876 1.00 86.19 89 PHE A CA 1
ATOM 680 C C . PHE A 1 89 ? 10.195 0.738 -12.788 1.00 86.19 89 PHE A C 1
ATOM 682 O O . PHE A 1 89 ? 10.811 1.329 -13.670 1.00 86.19 89 PHE A O 1
ATOM 689 N N . THR A 1 90 ? 10.272 -0.585 -12.629 1.00 88.06 90 THR A N 1
ATOM 690 C CA . THR A 1 90 ? 11.123 -1.450 -13.456 1.00 88.06 90 THR A CA 1
ATOM 691 C C . THR A 1 90 ? 10.725 -1.391 -14.926 1.00 88.06 90 THR A C 1
ATOM 693 O O . THR A 1 90 ? 11.601 -1.255 -15.774 1.00 88.06 90 THR A O 1
ATOM 696 N N . VAL A 1 91 ? 9.428 -1.442 -15.247 1.00 87.06 91 VAL A N 1
ATOM 697 C CA . VAL A 1 91 ? 8.953 -1.361 -16.639 1.00 87.06 91 VAL A CA 1
ATOM 698 C C . VAL A 1 91 ? 9.258 0.004 -17.247 1.00 87.06 91 VAL A C 1
ATOM 700 O O . VAL A 1 91 ? 9.728 0.080 -18.381 1.00 87.06 91 VAL A O 1
ATOM 703 N N . GLU A 1 92 ? 9.022 1.091 -16.512 1.00 85.06 92 GLU A N 1
ATOM 704 C CA . GLU A 1 92 ? 9.312 2.426 -17.035 1.00 85.06 92 GLU A CA 1
ATOM 705 C C . GLU A 1 92 ? 10.818 2.655 -17.200 1.00 85.06 92 GLU A C 1
ATOM 707 O O . GLU A 1 92 ? 11.250 3.235 -18.193 1.00 85.06 92 GLU A O 1
ATOM 712 N N . PHE A 1 93 ? 11.626 2.158 -16.262 1.00 85.31 93 PHE A N 1
ATOM 713 C CA . PHE A 1 93 ? 13.078 2.208 -16.361 1.00 85.31 93 PHE A CA 1
ATOM 714 C C . PHE A 1 93 ? 13.559 1.391 -17.565 1.00 85.31 93 PHE A C 1
ATOM 716 O O . PHE A 1 93 ? 14.265 1.921 -18.413 1.00 85.31 93 PHE A O 1
ATOM 723 N N . ALA A 1 94 ? 13.102 0.146 -17.721 1.00 86.88 94 ALA A N 1
ATOM 724 C CA . ALA A 1 94 ? 13.434 -0.683 -18.877 1.00 86.88 94 ALA A CA 1
ATOM 725 C C . ALA A 1 94 ? 13.052 -0.003 -20.203 1.00 86.88 94 ALA A C 1
ATOM 727 O O . ALA A 1 94 ? 13.846 -0.006 -21.139 1.00 86.88 94 ALA A O 1
ATOM 728 N N . ASN A 1 95 ? 11.884 0.643 -20.270 1.00 84.06 95 ASN A N 1
ATOM 729 C CA . ASN A 1 95 ? 11.460 1.407 -21.444 1.00 84.06 95 ASN A CA 1
ATOM 730 C C . ASN A 1 95 ? 12.325 2.650 -21.692 1.00 84.06 95 ASN A C 1
ATOM 732 O O . ASN A 1 95 ? 12.634 2.941 -22.843 1.00 84.06 95 ASN A O 1
ATOM 736 N N . ALA A 1 96 ? 12.755 3.359 -20.644 1.00 81.25 96 ALA A N 1
ATOM 737 C CA . ALA A 1 96 ? 13.642 4.515 -20.773 1.00 81.25 96 ALA A CA 1
ATOM 738 C C . ALA A 1 96 ? 15.031 4.143 -21.325 1.00 81.25 96 ALA A C 1
ATOM 740 O O . ALA A 1 96 ? 15.666 4.967 -21.979 1.00 81.25 96 ALA A O 1
ATOM 741 N N . PHE A 1 97 ? 15.489 2.910 -21.086 1.00 80.75 97 PHE A N 1
ATOM 742 C CA . PHE A 1 97 ? 16.753 2.378 -21.611 1.00 80.75 97 PHE A CA 1
ATOM 743 C C . PHE A 1 97 ? 16.586 1.497 -22.857 1.00 80.75 97 PHE A C 1
ATOM 745 O O . PHE A 1 97 ? 17.581 1.020 -23.409 1.00 80.75 97 PHE A O 1
ATOM 752 N N . LYS A 1 98 ? 15.354 1.281 -23.334 1.00 81.06 98 LYS A N 1
ATOM 753 C CA . LYS A 1 98 ? 15.091 0.490 -24.536 1.00 81.06 98 LYS A CA 1
ATOM 754 C C . LYS A 1 98 ? 15.602 1.255 -25.759 1.00 81.06 98 LYS A C 1
ATOM 756 O O . LYS A 1 98 ? 14.970 2.201 -26.220 1.00 81.06 98 LYS A O 1
ATOM 761 N N . LYS A 1 99 ? 16.753 0.843 -26.298 1.00 72.25 99 LYS A N 1
ATOM 762 C CA . LYS A 1 99 ? 17.237 1.334 -27.595 1.00 72.25 99 LYS A CA 1
ATOM 763 C C . LYS A 1 99 ? 16.298 0.854 -28.702 1.00 72.25 99 LYS A C 1
ATOM 765 O O . LYS A 1 99 ? 16.008 -0.337 -28.791 1.00 72.25 99 LYS A O 1
ATOM 770 N N . ASN A 1 100 ? 15.850 1.773 -29.555 1.00 72.06 100 ASN A N 1
ATOM 771 C CA . ASN A 1 100 ? 15.183 1.425 -30.807 1.00 72.06 100 ASN A CA 1
ATOM 772 C C . ASN A 1 100 ? 16.259 1.016 -31.812 1.00 72.06 100 ASN A C 1
ATOM 774 O O . ASN A 1 100 ? 16.884 1.870 -32.442 1.00 72.06 100 ASN A O 1
ATOM 778 N N . ILE A 1 101 ? 16.509 -0.287 -31.889 1.00 74.38 101 ILE A N 1
ATOM 779 C CA . ILE A 1 101 ? 17.442 -0.886 -32.839 1.00 74.38 101 ILE A CA 1
ATOM 780 C C . ILE A 1 101 ? 16.653 -1.234 -34.104 1.00 74.38 101 ILE A C 1
ATOM 782 O O . ILE A 1 101 ? 15.581 -1.835 -34.016 1.00 74.38 101 ILE A O 1
ATOM 786 N N . SER A 1 102 ? 17.158 -0.832 -35.265 1.00 75.62 102 SER A N 1
ATOM 787 C CA . SER A 1 102 ? 16.577 -1.175 -36.559 1.00 75.62 102 SER A CA 1
ATOM 788 C C . SER A 1 102 ? 16.715 -2.677 -36.812 1.00 75.62 102 SER A C 1
ATOM 790 O O . SER A 1 102 ? 17.803 -3.242 -36.677 1.00 75.62 102 SER A O 1
ATOM 792 N N . THR A 1 103 ? 15.614 -3.318 -37.210 1.00 79.19 103 THR A N 1
ATOM 793 C CA . THR A 1 103 ? 15.583 -4.709 -37.696 1.00 79.19 103 THR A CA 1
ATOM 794 C C . THR A 1 103 ? 15.965 -4.825 -39.173 1.00 79.19 103 THR A C 1
ATOM 796 O O . THR A 1 103 ? 15.880 -5.907 -39.747 1.00 79.19 103 THR A O 1
ATOM 799 N N . GLN A 1 104 ? 16.371 -3.725 -39.817 1.00 79.50 104 GLN A N 1
ATOM 800 C CA . GLN A 1 104 ? 16.832 -3.764 -41.201 1.00 79.50 104 GLN A CA 1
ATOM 801 C C . GLN A 1 104 ? 18.161 -4.519 -41.308 1.00 79.50 104 GLN A C 1
ATOM 803 O O . GLN A 1 104 ? 19.127 -4.224 -40.602 1.00 79.50 104 GLN A O 1
ATOM 808 N N . VAL A 1 105 ? 18.205 -5.479 -42.229 1.00 83.56 105 VAL A N 1
ATOM 809 C CA . VAL A 1 105 ? 19.406 -6.248 -42.557 1.00 83.56 105 VAL A CA 1
ATOM 810 C C . VAL A 1 105 ? 20.205 -5.490 -43.614 1.00 83.56 105 VAL A C 1
ATOM 812 O O . VAL A 1 105 ? 19.651 -5.036 -44.615 1.00 83.56 105 VAL A O 1
ATOM 815 N N . CYS A 1 106 ? 21.517 -5.359 -43.416 1.00 84.00 106 CYS A N 1
ATOM 816 C CA . CYS A 1 106 ? 22.385 -4.738 -44.414 1.00 84.00 106 CYS A CA 1
ATOM 817 C C . CYS A 1 106 ? 22.548 -5.628 -45.649 1.00 84.00 106 CYS A C 1
ATOM 819 O O . CYS A 1 106 ? 23.064 -6.735 -45.530 1.00 84.00 106 CYS A O 1
ATOM 821 N N . ILE A 1 107 ? 22.232 -5.118 -46.843 1.00 83.19 107 ILE A N 1
ATOM 822 C CA . ILE A 1 107 ? 22.362 -5.890 -48.092 1.00 83.19 107 ILE A CA 1
ATOM 823 C C . ILE A 1 107 ? 23.819 -6.227 -48.456 1.00 83.19 107 ILE A C 1
ATOM 825 O O . ILE A 1 107 ? 24.073 -7.181 -49.182 1.00 83.19 107 ILE A O 1
ATOM 829 N N . ASN A 1 108 ? 24.782 -5.442 -47.960 1.00 86.19 108 ASN A N 1
ATOM 830 C CA . ASN A 1 108 ? 26.195 -5.594 -48.310 1.00 86.19 108 ASN A CA 1
ATOM 831 C C . ASN A 1 108 ? 26.944 -6.557 -47.375 1.00 86.19 108 ASN A C 1
ATOM 833 O O . ASN A 1 108 ? 27.845 -7.266 -47.808 1.00 86.19 108 ASN A O 1
ATOM 837 N N . CYS A 1 109 ? 26.600 -6.579 -46.082 1.00 87.62 109 CYS A N 1
ATOM 838 C CA . CYS A 1 109 ? 27.326 -7.372 -45.079 1.00 87.62 109 CYS A CA 1
ATOM 839 C C . CYS A 1 109 ? 26.443 -8.300 -44.235 1.00 87.62 109 CYS A C 1
ATOM 841 O O . C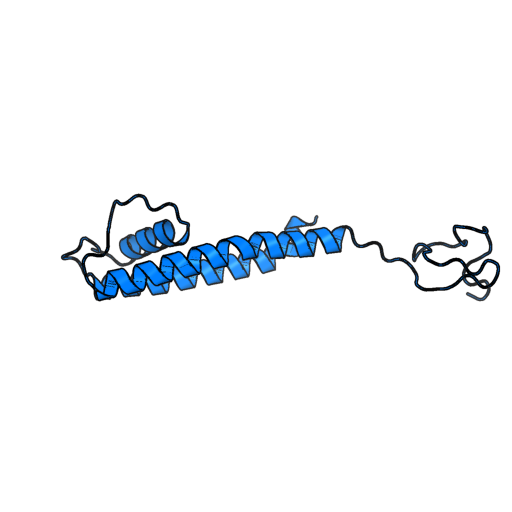YS A 1 109 ? 26.949 -8.934 -43.311 1.00 87.62 109 CYS A O 1
ATOM 843 N N . ASN A 1 110 ? 25.134 -8.360 -44.509 1.00 86.31 110 ASN A N 1
ATOM 844 C CA . ASN A 1 110 ? 24.139 -9.173 -43.797 1.00 86.31 110 ASN A CA 1
ATOM 845 C C . ASN A 1 110 ? 24.130 -8.996 -42.270 1.00 86.31 110 ASN A C 1
ATOM 847 O O . ASN A 1 110 ? 23.659 -9.859 -41.538 1.00 86.31 110 ASN A O 1
ATOM 851 N N . SER A 1 111 ? 24.663 -7.881 -41.770 1.00 85.62 111 SER A N 1
ATOM 852 C CA . SER A 1 111 ? 24.661 -7.578 -40.340 1.00 85.62 111 SER A CA 1
ATOM 853 C C . SER A 1 111 ? 23.377 -6.847 -39.953 1.00 85.62 111 SER A C 1
ATOM 855 O O . SER A 1 111 ? 22.874 -6.013 -40.713 1.00 85.62 111 SER A O 1
ATOM 857 N N . GLU A 1 112 ? 22.879 -7.139 -38.756 1.00 83.56 112 GLU A N 1
ATOM 858 C CA . GLU A 1 112 ? 21.695 -6.534 -38.137 1.00 83.56 112 GLU A CA 1
ATOM 859 C C . GLU A 1 112 ? 22.098 -5.598 -36.988 1.00 83.56 112 GLU A C 1
ATOM 861 O O . GLU A 1 112 ? 23.264 -5.545 -36.595 1.00 83.56 112 GLU A O 1
ATOM 866 N N . GLY A 1 113 ? 21.128 -4.888 -36.407 1.00 80.38 113 GLY A N 1
ATOM 867 C CA . GLY A 1 113 ? 21.341 -4.163 -35.154 1.00 80.38 113 GLY A CA 1
ATOM 868 C C . GLY A 1 113 ? 21.874 -2.737 -35.323 1.00 80.38 113 GLY A C 1
ATOM 869 O O . GLY A 1 113 ? 22.718 -2.290 -34.540 1.00 80.38 113 GLY A O 1
ATOM 870 N N . HIS A 1 114 ? 21.400 -2.026 -36.346 1.00 82.25 114 HIS A N 1
ATOM 871 C CA . HIS A 1 114 ? 21.783 -0.634 -36.615 1.00 82.25 114 HIS A CA 1
ATOM 872 C C . HIS A 1 114 ? 20.951 0.329 -35.765 1.00 82.25 114 HIS A C 1
ATOM 874 O O . HIS A 1 114 ? 19.789 0.048 -35.467 1.00 82.25 114 HIS A O 1
ATOM 880 N N . ASP A 1 115 ? 21.521 1.466 -35.369 1.00 82.06 115 ASP A N 1
ATOM 881 C CA . ASP A 1 115 ? 20.738 2.517 -34.715 1.00 82.06 115 ASP A CA 1
ATOM 882 C C . ASP A 1 115 ? 19.685 3.064 -35.704 1.00 82.06 115 ASP A C 1
ATOM 884 O O . ASP A 1 115 ? 19.905 3.095 -36.916 1.00 82.06 115 ASP A O 1
ATOM 888 N N . THR A 1 116 ? 18.508 3.445 -35.207 1.00 79.25 116 THR A N 1
ATOM 889 C CA . THR A 1 116 ? 17.367 3.845 -36.058 1.00 79.25 116 THR A CA 1
ATOM 890 C C . THR A 1 116 ? 17.573 5.162 -36.807 1.00 79.25 116 THR A C 1
ATOM 892 O O . THR A 1 116 ? 16.873 5.423 -37.781 1.00 79.25 116 THR A O 1
ATOM 895 N N . ASP A 1 117 ? 18.536 5.973 -36.382 1.00 81.38 117 ASP A N 1
ATOM 896 C CA . ASP A 1 117 ? 18.941 7.243 -36.984 1.00 81.38 117 ASP A CA 1
ATOM 897 C C . ASP A 1 117 ? 20.290 7.159 -37.728 1.00 81.38 117 ASP A C 1
ATOM 899 O O . ASP A 1 117 ? 20.834 8.177 -38.166 1.00 81.38 117 ASP A O 1
ATOM 903 N N . ALA A 1 118 ? 20.846 5.954 -37.894 1.00 82.88 118 ALA A N 1
ATOM 904 C CA . ALA A 1 118 ? 22.122 5.765 -38.570 1.00 82.88 118 ALA A CA 1
ATOM 905 C C . ALA A 1 118 ? 22.013 6.074 -40.074 1.00 82.88 118 ALA A C 1
ATOM 907 O O . ALA A 1 118 ? 21.196 5.499 -40.780 1.00 82.88 118 ALA A O 1
ATOM 908 N N . LYS A 1 119 ? 22.887 6.938 -40.604 1.00 85.69 119 LYS A N 1
ATOM 909 C CA . LYS A 1 119 ? 23.010 7.165 -42.064 1.00 85.69 119 LYS A CA 1
ATOM 910 C C . LYS A 1 119 ? 23.875 6.113 -42.764 1.00 85.69 119 LYS A C 1
ATOM 912 O O . LYS A 1 119 ? 23.793 5.932 -43.976 1.00 85.69 119 LYS A O 1
ATOM 917 N N . PHE A 1 120 ? 24.718 5.432 -41.994 1.00 86.62 120 PHE A N 1
ATOM 918 C CA . PHE A 1 120 ? 25.641 4.412 -42.472 1.00 86.62 120 PHE A CA 1
ATOM 919 C C . PHE A 1 120 ? 25.511 3.161 -41.609 1.00 86.62 120 PHE A C 1
ATOM 921 O O . PHE A 1 120 ? 25.334 3.248 -40.393 1.00 86.62 120 PHE A O 1
ATOM 928 N N . TYR A 1 121 ? 25.641 1.993 -42.228 1.00 86.00 121 TYR A N 1
ATOM 929 C CA . TYR A 1 121 ? 25.651 0.714 -41.534 1.00 86.00 121 TYR A CA 1
ATOM 930 C C . TYR A 1 121 ? 26.859 0.608 -40.597 1.00 86.00 121 TYR A C 1
ATOM 932 O O . TYR A 1 121 ? 28.006 0.767 -41.017 1.00 86.00 121 TYR A O 1
ATOM 940 N N . LYS A 1 122 ? 26.608 0.260 -39.331 1.00 82.88 122 LYS A N 1
ATOM 941 C CA . LYS A 1 122 ? 27.609 0.258 -38.249 1.00 82.88 122 LYS A CA 1
ATOM 942 C C . LYS A 1 122 ? 28.829 -0.631 -38.515 1.00 82.88 122 LYS A C 1
ATOM 944 O O . LYS A 1 122 ? 29.932 -0.296 -38.098 1.00 82.88 122 LYS A O 1
ATOM 949 N N . TYR A 1 123 ? 28.623 -1.774 -39.168 1.00 85.94 123 TYR A N 1
ATOM 950 C CA . TYR A 1 123 ? 29.648 -2.812 -39.319 1.00 85.94 123 TYR A CA 1
ATOM 951 C C . TYR A 1 123 ? 30.454 -2.707 -40.618 1.00 85.94 123 TYR A C 1
ATOM 953 O O . TYR A 1 123 ? 31.606 -3.126 -40.646 1.00 85.94 123 TYR A O 1
ATOM 961 N N . CYS A 1 124 ? 29.872 -2.160 -41.690 1.00 87.44 124 CYS A N 1
ATOM 962 C CA . CYS A 1 124 ? 30.502 -2.129 -43.016 1.00 87.44 124 CYS A CA 1
ATOM 963 C C . CYS A 1 124 ? 30.633 -0.726 -43.622 1.00 87.44 124 CYS A C 1
ATOM 965 O O . CYS A 1 124 ? 31.249 -0.583 -44.672 1.00 87.44 124 CYS A O 1
ATOM 967 N N . GLY A 1 125 ? 30.039 0.299 -43.004 1.00 85.94 125 GLY A N 1
ATOM 968 C CA . GLY A 1 125 ? 30.126 1.689 -43.458 1.00 85.94 125 GLY A CA 1
ATOM 969 C C . GLY A 1 125 ? 29.365 2.010 -44.749 1.00 85.94 125 GLY A C 1
ATOM 970 O O . GLY A 1 125 ? 29.467 3.132 -45.235 1.00 85.94 125 GLY A O 1
ATOM 971 N N . SER A 1 126 ? 28.604 1.065 -45.315 1.00 87.38 126 SER A N 1
ATOM 972 C CA . SER A 1 126 ? 27.765 1.341 -46.491 1.00 87.38 126 SER A CA 1
ATOM 973 C C . SER A 1 126 ? 26.574 2.239 -46.134 1.00 87.38 126 SER A C 1
ATOM 975 O O . SER A 1 126 ? 26.186 2.332 -44.969 1.00 87.38 126 SER A O 1
ATOM 977 N N . ILE A 1 127 ? 26.012 2.939 -47.119 1.00 86.31 127 ILE A N 1
ATOM 978 C CA . ILE A 1 127 ? 24.910 3.891 -46.913 1.00 86.31 127 ILE A CA 1
ATOM 979 C C . ILE A 1 127 ? 23.617 3.130 -46.588 1.00 86.31 127 ILE A C 1
ATOM 981 O O . ILE A 1 127 ? 23.264 2.174 -47.282 1.00 86.31 127 ILE A O 1
ATOM 985 N N . LEU A 1 128 ? 22.918 3.554 -45.532 1.00 79.56 128 LEU A N 1
ATOM 986 C CA . LEU A 1 128 ? 21.594 3.046 -45.170 1.00 79.56 128 LEU A CA 1
ATOM 987 C C . LEU A 1 128 ? 20.540 3.835 -45.967 1.00 79.56 128 LEU A C 1
ATOM 989 O O . LEU A 1 128 ? 20.463 5.047 -45.808 1.00 79.56 128 LEU A O 1
ATOM 993 N N . ASN A 1 129 ? 19.745 3.158 -46.807 1.00 69.31 129 ASN A N 1
ATOM 994 C CA . ASN A 1 129 ? 18.770 3.759 -47.739 1.00 69.31 129 ASN A CA 1
ATOM 995 C C . ASN A 1 129 ? 19.367 4.809 -48.705 1.00 69.31 129 ASN A C 1
ATOM 997 O O . ASN A 1 129 ? 19.201 6.006 -48.494 1.00 69.31 129 ASN A O 1
ATOM 1001 N N . PRO A 1 130 ? 20.021 4.381 -49.797 1.00 63.91 130 PRO A N 1
ATOM 1002 C CA . PRO A 1 130 ? 20.555 5.296 -50.810 1.00 63.91 130 PRO A CA 1
ATOM 1003 C C . PRO A 1 130 ? 19.485 5.998 -51.675 1.00 63.91 130 PRO A C 1
ATOM 1005 O O . PRO A 1 130 ? 19.832 6.934 -52.387 1.00 63.91 130 PRO A O 1
ATOM 1008 N N . ASP A 1 131 ? 18.216 5.571 -51.603 1.00 59.69 131 ASP A N 1
ATOM 1009 C CA . ASP A 1 131 ? 17.115 6.029 -52.472 1.00 59.69 131 ASP A CA 1
ATOM 1010 C C . ASP A 1 131 ? 16.105 6.975 -51.775 1.00 59.69 131 ASP A C 1
ATOM 1012 O O . ASP A 1 131 ? 14.985 7.159 -52.260 1.00 59.69 131 ASP A O 1
ATOM 1016 N N . LEU A 1 132 ? 16.479 7.551 -50.625 1.00 54.16 132 LEU A N 1
ATOM 1017 C CA . LEU A 1 132 ? 15.724 8.576 -49.883 1.00 54.16 132 LEU A CA 1
ATOM 1018 C C . LEU A 1 132 ? 16.385 9.954 -49.992 1.00 54.16 132 LEU A C 1
ATOM 1020 O O . LEU A 1 132 ? 17.631 10.020 -49.899 1.00 54.16 132 LEU A O 1
#

Foldseek 3Di:
DLCVVCVVVVVVLVVVVLVVLLVLLQVLCVQQPVVQPSDDSVVSSVCLVCLLCVVCPVPGDRPDPVSVVSSVVSNVNSVVSVVVVVVSSVVSVCVVPDFPFDQDADPPPRDGGHHPPDQADPPPRHGDCPPD

pLDDT: mean 86.34, std 8.77, range [54.16, 95.62]

Radius of gyration: 26.56 Å; chains: 1; bounding box: 49×26×75 Å

Sequence (132 aa):
MALLASRRKIFIFLLTVLTLVVILGSLMYLVEGEENGFTSIPQSVYWAIVTFTTVGYGDKLPQTAIGRIIASFIMIIGYSIIAMPTGIFTVEFANAFKKNISTQVCINCNSEGHDTDAKFYKYCGSILNPDL

Secondary structure (DSSP, 8-state):
-HHHHHHHHHHHHHHHHHHHHHHHHHHHHHHHTGGGT--SHHHHHHHHHHHHTT----S----SHHHHHHHHHHHHHHHHHHHHHHHHHHHHHHHHT---EE-PPPTTT----EETT-SB-TTT-PBS-TT-